Protein AF-A0AAU4SIQ7-F1 (afdb_monomer_lite)

Secondary structure (DSSP, 8-state):
--PPPPPHHHHHHHHHHHHHHHHHHHHHH-HHHHHHHHHHHHHTT-HHHHHHIIIIIIHHHHHHHHHHHHHHHHTTTSPPPPHHHHHHHHHHHHHHHHHIIIII-----HHHHHHHHHHHHTSTTSSSS------PPP-

Foldseek 3Di:
DDDDDPQLVVLLLVLLLVLLVVLLCLCPPNPNNVVLVVLVVVCVPDVVSVVCCVPPPVVVVLVVQLVSSQVSVVPGPFPRDDSVNSSVLCCQSCVVSVCCVVPPVDRSDSVVSVVSSVVSSPDVVPSPDPPDPPPDDDD

Radius of gyration: 17.95 Å; chains: 1; bounding box: 49×27×58 Å

Structure (mmCIF, N/CA/C/O backbone):
data_AF-A0AAU4SIQ7-F1
#
_entry.id   AF-A0AAU4SIQ7-F1
#
loop_
_atom_site.group_PDB
_atom_site.id
_atom_site.type_symbol
_atom_site.label_atom_id
_atom_site.label_alt_id
_atom_site.label_comp_id
_atom_site.label_asym_id
_atom_site.label_entity_id
_atom_site.label_seq_id
_atom_site.pdbx_PDB_ins_code
_atom_site.Cartn_x
_atom_site.Cartn_y
_atom_site.Cartn_z
_atom_site.occupancy
_atom_site.B_iso_or_equiv
_atom_site.auth_seq_id
_atom_site.auth_comp_id
_atom_site.auth_asym_id
_atom_site.auth_atom_id
_atom_site.pdbx_PDB_model_num
ATOM 1 N N . MET A 1 1 ? -32.582 8.425 24.328 1.00 42.00 1 MET A N 1
ATOM 2 C CA . MET A 1 1 ? -31.885 7.124 24.248 1.00 42.00 1 MET A CA 1
ATOM 3 C C . MET A 1 1 ? -30.765 7.272 23.221 1.00 42.00 1 MET A C 1
ATOM 5 O O . MET A 1 1 ? -31.053 7.409 22.042 1.00 42.00 1 MET A O 1
ATOM 9 N N . LYS A 1 2 ? -29.515 7.435 23.671 1.00 37.53 2 LYS A N 1
ATOM 10 C CA . LYS A 1 2 ? -28.355 7.703 22.804 1.00 37.53 2 LYS A CA 1
ATOM 11 C C . LYS A 1 2 ? -27.818 6.344 22.348 1.00 37.53 2 LYS A C 1
ATOM 13 O O . LYS A 1 2 ? -27.366 5.576 23.189 1.00 37.53 2 LYS A O 1
ATOM 18 N N . ILE A 1 3 ? -27.957 6.019 21.063 1.00 39.91 3 ILE A N 1
ATOM 19 C CA . ILE A 1 3 ? -27.372 4.800 20.489 1.00 39.91 3 ILE A CA 1
ATOM 20 C C . ILE A 1 3 ? -25.851 4.910 20.698 1.00 39.91 3 ILE A C 1
ATOM 22 O O . ILE A 1 3 ? -25.293 5.955 20.346 1.00 39.91 3 ILE A O 1
ATOM 26 N N . PRO A 1 4 ? -25.174 3.922 21.311 1.00 41.72 4 PRO A N 1
ATOM 27 C CA . PRO A 1 4 ? -23.722 3.946 21.394 1.00 41.72 4 PRO A CA 1
ATOM 28 C C . PRO A 1 4 ? -23.177 3.948 19.965 1.00 41.72 4 PRO A C 1
ATOM 30 O O . PRO A 1 4 ? -23.533 3.080 19.169 1.00 41.72 4 PRO A O 1
ATOM 33 N N . GLY A 1 5 ? -22.366 4.949 19.618 1.00 47.34 5 GLY A N 1
ATOM 34 C CA . GLY A 1 5 ? -21.609 4.918 18.367 1.00 47.34 5 GLY A CA 1
ATOM 35 C C . GLY A 1 5 ? -20.681 3.696 18.334 1.00 47.34 5 GLY A C 1
ATOM 36 O O . GLY A 1 5 ? -20.400 3.134 19.398 1.00 47.34 5 GLY A O 1
ATOM 37 N N . PRO A 1 6 ? -20.216 3.279 17.142 1.00 51.62 6 PRO A N 1
ATOM 38 C CA . PRO A 1 6 ? -19.319 2.134 17.003 1.00 51.62 6 PRO A CA 1
ATOM 39 C C . PRO A 1 6 ? -18.138 2.245 17.971 1.00 51.62 6 PRO A C 1
ATOM 41 O O . PRO A 1 6 ? -17.634 3.346 18.233 1.00 51.62 6 PRO A O 1
ATOM 44 N N . SER A 1 7 ? -17.713 1.111 18.537 1.00 54.34 7 SER A N 1
ATOM 45 C CA . SER A 1 7 ? -16.582 1.104 19.462 1.00 54.34 7 SER A CA 1
ATOM 46 C C . SER A 1 7 ? -15.363 1.669 18.737 1.00 54.34 7 SER A C 1
ATOM 48 O O . SER A 1 7 ? -15.139 1.425 17.562 1.00 54.34 7 SER A O 1
ATOM 50 N N . GLN A 1 8 ? -14.558 2.498 19.383 1.00 55.28 8 GLN A N 1
ATOM 51 C CA . GLN A 1 8 ? -13.618 3.338 18.633 1.00 55.28 8 GLN A CA 1
ATOM 52 C C . GLN A 1 8 ? -12.458 2.547 17.996 1.00 55.28 8 GLN A C 1
ATOM 54 O O . GLN A 1 8 ? -11.817 2.998 17.051 1.00 55.28 8 GLN A O 1
ATOM 59 N N . ALA A 1 9 ? -12.245 1.312 18.440 1.00 56.25 9 ALA A N 1
ATOM 60 C CA . ALA A 1 9 ? -11.349 0.384 17.783 1.00 56.25 9 ALA A CA 1
ATOM 61 C C . ALA A 1 9 ? -11.998 -0.261 16.521 1.00 56.25 9 ALA A C 1
ATOM 63 O O . ALA A 1 9 ? -11.290 -0.727 15.628 1.00 56.25 9 ALA A O 1
ATOM 64 N N . GLU A 1 10 ? -13.330 -0.234 16.377 1.00 61.88 10 GLU A N 1
ATOM 65 C CA . GLU A 1 10 ? -14.017 -0.411 15.083 1.00 61.88 10 GLU A CA 1
ATOM 66 C C . GLU A 1 10 ? -13.702 0.740 14.117 1.00 61.88 10 GLU A C 1
ATOM 68 O O . GLU A 1 10 ? -13.609 0.482 12.926 1.00 61.88 10 GLU A O 1
ATOM 73 N N . SER A 1 11 ? -13.441 1.968 14.591 1.00 68.25 11 SER A N 1
ATOM 74 C CA . SER A 1 11 ? -13.058 3.102 13.723 1.00 68.25 11 SER A CA 1
ATOM 75 C C . SER A 1 11 ? -11.676 2.907 13.081 1.00 68.25 11 SER A C 1
ATOM 77 O O . SER A 1 11 ? -11.518 3.045 11.870 1.00 68.25 11 SER A O 1
ATOM 79 N N . ALA A 1 12 ? -10.680 2.483 13.867 1.00 69.69 12 ALA A N 1
ATOM 80 C CA . ALA A 1 12 ? -9.344 2.154 13.357 1.00 69.69 12 ALA A CA 1
ATOM 81 C C . ALA A 1 12 ? -9.360 0.942 12.404 1.00 69.69 12 ALA A C 1
ATOM 83 O O . ALA A 1 12 ? -8.718 0.953 11.352 1.00 69.69 12 ALA A O 1
ATOM 84 N N . ALA A 1 13 ? -10.136 -0.094 12.744 1.00 75.19 13 ALA A N 1
ATOM 85 C CA . ALA A 1 13 ? -10.332 -1.248 11.870 1.00 75.19 13 ALA A CA 1
ATOM 86 C C . ALA A 1 13 ? -11.043 -0.859 10.563 1.00 75.19 13 ALA A C 1
ATOM 88 O O . ALA A 1 13 ? -10.636 -1.309 9.494 1.00 75.19 13 ALA A O 1
ATOM 89 N N . ALA A 1 14 ? -12.044 0.022 10.630 1.00 79.81 14 ALA A N 1
ATOM 90 C CA . ALA A 1 14 ? -12.754 0.532 9.464 1.00 79.81 14 ALA A CA 1
ATOM 91 C C . ALA A 1 14 ? -11.846 1.372 8.559 1.00 79.81 14 ALA A C 1
ATOM 93 O O . ALA A 1 14 ? -11.914 1.229 7.342 1.00 79.81 14 ALA A O 1
ATOM 94 N N . ALA A 1 15 ? -10.960 2.199 9.120 1.00 79.31 15 ALA A N 1
ATOM 95 C CA . ALA A 1 15 ? -9.987 2.955 8.334 1.00 79.31 15 ALA A CA 1
ATOM 96 C C . ALA A 1 15 ? -9.017 2.031 7.579 1.00 79.31 15 ALA A C 1
ATOM 98 O O . ALA A 1 15 ? -8.757 2.229 6.390 1.00 79.31 15 ALA A O 1
ATOM 99 N N . LEU A 1 16 ? -8.530 0.978 8.242 1.00 83.81 16 LEU A N 1
ATOM 100 C CA . LEU A 1 16 ? -7.684 -0.033 7.610 1.00 83.81 16 LEU A CA 1
ATOM 101 C C . LEU A 1 16 ? -8.445 -0.813 6.527 1.00 83.81 16 LEU A C 1
ATOM 103 O O . LEU A 1 16 ? -7.919 -1.043 5.439 1.00 83.81 16 LEU A O 1
ATOM 107 N N . GLU A 1 17 ? -9.698 -1.184 6.790 1.00 87.69 17 GLU A N 1
ATOM 108 C CA . GLU A 1 17 ? -10.561 -1.871 5.826 1.00 87.69 17 GLU A CA 1
ATOM 109 C C . GLU A 1 17 ? -10.847 -1.003 4.600 1.00 87.69 17 GLU A C 1
ATOM 111 O O . GLU A 1 17 ? -10.740 -1.483 3.470 1.00 87.69 17 GLU A O 1
ATOM 116 N N . GLN A 1 18 ? -11.120 0.287 4.795 1.00 86.88 18 GLN A N 1
ATOM 117 C CA . GLN A 1 18 ? -11.265 1.257 3.711 1.00 86.88 18 GLN A CA 1
ATOM 118 C C . GLN A 1 18 ? -9.978 1.380 2.893 1.00 86.88 18 GLN A C 1
ATOM 120 O O . GLN A 1 18 ? -10.035 1.386 1.662 1.00 86.88 18 GLN A O 1
ATOM 125 N N . HIS A 1 19 ? -8.819 1.428 3.553 1.00 86.88 19 HIS A N 1
ATOM 126 C CA . HIS A 1 19 ? -7.527 1.523 2.882 1.00 86.88 19 HIS A CA 1
ATOM 127 C C . HIS A 1 19 ? -7.231 0.291 2.008 1.00 86.88 19 HIS A C 1
ATOM 129 O O . HIS A 1 19 ? -6.924 0.422 0.821 1.00 86.88 19 HIS A O 1
ATOM 135 N N . VAL A 1 20 ? -7.402 -0.917 2.552 1.00 90.44 20 VAL A N 1
ATOM 136 C CA . VAL A 1 20 ? -7.203 -2.169 1.801 1.00 90.44 20 VAL A CA 1
ATOM 137 C C . VAL A 1 20 ? -8.249 -2.318 0.687 1.00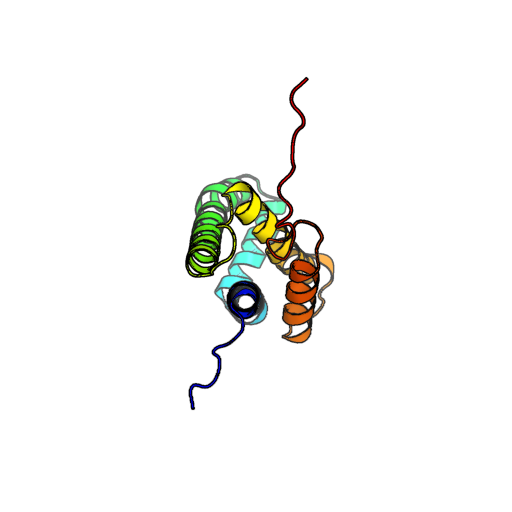 90.44 20 VAL A C 1
ATOM 139 O O . VAL A 1 20 ? -7.919 -2.759 -0.415 1.00 90.44 20 VAL A O 1
ATOM 142 N N . THR A 1 21 ? -9.497 -1.903 0.928 1.00 90.19 21 THR A N 1
ATOM 143 C CA . THR A 1 21 ? -10.554 -1.883 -0.099 1.00 90.19 21 THR A CA 1
ATOM 144 C C . THR A 1 21 ? -10.187 -0.966 -1.258 1.00 90.19 21 THR A C 1
ATOM 146 O O . THR A 1 21 ? -10.360 -1.345 -2.416 1.00 90.19 21 THR A O 1
ATOM 149 N N . HIS A 1 22 ? -9.656 0.224 -0.965 1.00 88.56 22 HIS A N 1
ATOM 150 C CA . HIS A 1 22 ? -9.209 1.158 -1.991 1.00 88.56 22 HIS A CA 1
ATOM 151 C C . HIS A 1 22 ? -8.146 0.520 -2.890 1.00 88.56 22 HIS A C 1
ATOM 153 O O . HIS A 1 22 ? -8.299 0.526 -4.111 1.00 88.56 22 HIS A O 1
ATOM 159 N N . TRP A 1 23 ? -7.125 -0.108 -2.306 1.00 88.62 23 TRP A N 1
ATOM 160 C CA . TRP A 1 23 ? -6.084 -0.786 -3.075 1.00 88.62 23 TRP A CA 1
ATOM 161 C C . TRP A 1 23 ? -6.605 -1.983 -3.877 1.00 88.62 23 TRP A C 1
ATOM 163 O O . TRP A 1 23 ? -6.266 -2.123 -5.053 1.00 88.62 23 TRP A O 1
ATOM 173 N N . SER A 1 24 ? -7.483 -2.805 -3.293 1.00 88.56 24 SER A N 1
ATOM 174 C CA . SER A 1 24 ? -8.176 -3.871 -4.028 1.00 88.56 24 SER A CA 1
ATOM 175 C C . SER A 1 24 ? -8.909 -3.307 -5.252 1.00 88.56 24 SER A C 1
ATOM 177 O O . SER A 1 24 ? -8.765 -3.835 -6.356 1.00 88.56 24 SER A O 1
ATOM 179 N N . HIS A 1 25 ? -9.641 -2.202 -5.093 1.00 87.44 25 HIS A N 1
ATOM 180 C CA . HIS A 1 25 ? -10.365 -1.565 -6.189 1.00 87.44 25 HIS A CA 1
ATOM 181 C C . HIS A 1 25 ? -9.422 -1.016 -7.262 1.00 87.44 25 HIS A C 1
ATOM 183 O O . HIS A 1 25 ? -9.643 -1.264 -8.448 1.00 87.44 25 HIS A O 1
ATOM 189 N N . VAL A 1 26 ? -8.358 -0.312 -6.861 1.00 85.62 26 VAL A N 1
ATOM 190 C CA . VAL A 1 26 ? -7.343 0.209 -7.785 1.00 85.62 26 VAL A CA 1
ATOM 191 C C . VAL A 1 26 ? -6.818 -0.924 -8.657 1.00 85.62 26 VAL A C 1
ATOM 193 O O . VAL A 1 26 ? -6.881 -0.824 -9.880 1.00 85.62 26 VAL A O 1
ATOM 196 N N . PHE A 1 27 ? -6.392 -2.030 -8.056 1.00 82.38 27 PHE A N 1
ATOM 197 C CA . PHE A 1 27 ? -5.771 -3.123 -8.792 1.00 82.38 27 PHE A CA 1
ATOM 198 C C . PHE A 1 27 ? -6.736 -4.015 -9.575 1.00 82.38 27 PHE A C 1
ATOM 200 O O . PHE A 1 27 ? -6.309 -4.632 -10.545 1.00 82.38 27 PHE A O 1
ATOM 207 N N . THR A 1 28 ? -8.008 -4.109 -9.181 1.00 82.19 28 THR A N 1
ATOM 208 C CA . THR A 1 28 ? -8.976 -4.996 -9.858 1.00 82.19 28 THR A CA 1
ATOM 209 C C . THR A 1 28 ? -9.902 -4.283 -10.834 1.00 82.19 28 THR A C 1
ATOM 211 O O . THR A 1 28 ? -10.497 -4.946 -11.681 1.00 82.19 28 THR A O 1
ATOM 214 N N . ARG A 1 29 ? -10.092 -2.964 -10.702 1.00 82.75 29 ARG A N 1
ATOM 215 C CA . ARG A 1 29 ? -11.144 -2.236 -11.434 1.00 82.75 29 ARG A CA 1
ATOM 216 C C . ARG A 1 29 ? -10.721 -0.909 -12.044 1.00 82.75 29 ARG A C 1
ATOM 218 O O . ARG A 1 29 ? -11.513 -0.336 -12.788 1.00 82.75 29 ARG A O 1
ATOM 225 N N . SER A 1 30 ? -9.519 -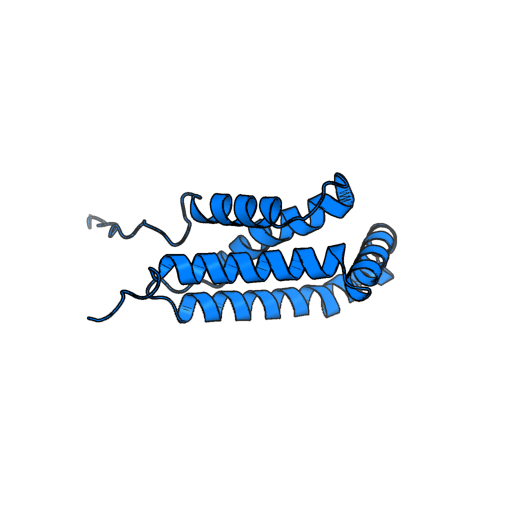0.406 -11.764 1.00 88.56 30 SER A N 1
ATOM 226 C CA . SER A 1 30 ? -9.078 0.880 -12.311 1.00 88.56 30 SER A CA 1
ATOM 227 C C . SER A 1 30 ? -8.078 0.708 -13.454 1.00 88.56 30 SER A C 1
ATOM 229 O O . SER A 1 30 ? -7.159 -0.110 -13.388 1.00 88.56 30 SER A O 1
ATOM 231 N N . SER A 1 31 ? -8.215 1.540 -14.489 1.00 88.69 31 SER A N 1
ATOM 232 C CA . SER A 1 31 ? -7.219 1.663 -15.560 1.00 88.69 31 SER A CA 1
ATOM 233 C C . SER A 1 31 ? -5.847 2.059 -15.007 1.00 88.69 31 SER A C 1
ATOM 235 O O . SER A 1 31 ? -4.827 1.530 -15.443 1.00 88.69 31 SER A O 1
ATOM 237 N N . THR A 1 32 ? -5.821 2.917 -13.985 1.00 87.19 32 THR A N 1
ATOM 238 C CA . THR A 1 32 ? -4.608 3.304 -13.253 1.00 87.19 32 THR A CA 1
ATOM 239 C C . THR A 1 32 ? -3.895 2.103 -12.634 1.00 87.19 32 THR A C 1
ATOM 241 O O . THR A 1 32 ? -2.672 2.021 -12.700 1.00 87.19 32 THR A O 1
ATOM 244 N N . GLY A 1 33 ? -4.637 1.149 -12.070 1.00 85.31 33 GLY A N 1
ATOM 245 C CA . GLY A 1 33 ? -4.081 -0.080 -11.508 1.00 85.31 33 GLY A CA 1
ATOM 246 C C . GLY A 1 33 ? -3.407 -0.940 -12.567 1.00 85.31 33 GLY A C 1
ATOM 247 O O . GLY A 1 33 ? -2.281 -1.376 -12.355 1.00 85.31 33 GLY A O 1
ATOM 248 N N . HIS A 1 34 ? -4.035 -1.119 -13.732 1.00 87.25 34 HIS A N 1
ATOM 249 C CA . HIS A 1 34 ? -3.418 -1.839 -14.853 1.00 87.25 34 HIS A CA 1
ATOM 250 C C . HIS A 1 34 ? -2.131 -1.164 -15.347 1.00 87.25 34 HIS A C 1
ATOM 252 O O . HIS A 1 34 ? -1.140 -1.844 -15.608 1.00 87.25 34 HIS A O 1
ATOM 258 N N . VAL A 1 35 ? -2.114 0.171 -15.428 1.00 91.56 35 VAL A N 1
ATOM 259 C CA . VAL A 1 35 ? -0.896 0.924 -15.769 1.00 91.56 35 VAL A CA 1
ATOM 260 C C . VAL A 1 35 ? 0.183 0.712 -14.708 1.00 91.56 35 VAL A C 1
ATOM 262 O O . VAL A 1 35 ? 1.329 0.429 -15.048 1.00 91.56 35 VAL A O 1
ATOM 265 N N . LEU A 1 36 ? -0.174 0.784 -13.423 1.00 89.44 36 LEU A N 1
ATOM 266 C CA . LEU A 1 36 ? 0.756 0.528 -12.327 1.00 89.44 36 LEU A CA 1
ATOM 267 C C . LEU A 1 36 ? 1.324 -0.901 -12.387 1.00 89.44 36 LEU A C 1
ATOM 269 O O . LEU A 1 36 ? 2.527 -1.069 -12.206 1.00 89.44 36 LEU A O 1
ATOM 273 N N . PHE A 1 37 ? 0.510 -1.911 -12.715 1.00 88.75 37 PHE A N 1
ATOM 274 C CA . PHE A 1 37 ? 0.975 -3.285 -12.947 1.00 88.75 37 PHE A CA 1
ATOM 275 C C . PHE A 1 37 ? 2.024 -3.372 -14.043 1.00 88.75 37 PHE A C 1
ATOM 277 O O . PHE A 1 37 ? 3.087 -3.955 -13.828 1.00 88.75 37 PHE A O 1
ATOM 284 N N . ALA A 1 38 ? 1.729 -2.789 -15.204 1.00 91.25 38 ALA A N 1
ATOM 285 C CA . ALA A 1 38 ? 2.641 -2.801 -16.338 1.00 91.25 38 ALA A CA 1
ATOM 286 C C . ALA A 1 38 ? 3.968 -2.110 -15.986 1.00 91.25 38 ALA A C 1
ATOM 288 O O . ALA A 1 38 ? 5.040 -2.642 -16.273 1.00 91.25 38 ALA A O 1
ATOM 289 N N . LEU A 1 39 ? 3.901 -0.969 -15.293 1.00 93.31 39 LEU A N 1
ATOM 290 C CA . LEU A 1 39 ? 5.082 -0.234 -14.838 1.00 93.31 39 LEU A CA 1
ATOM 291 C C . LEU A 1 39 ? 5.911 -1.028 -13.828 1.00 93.31 39 LEU A C 1
ATOM 293 O O . LEU A 1 39 ? 7.134 -1.027 -13.920 1.00 93.31 39 LEU A O 1
ATOM 297 N N . ILE A 1 40 ? 5.270 -1.718 -12.882 1.00 91.81 40 ILE A N 1
ATOM 298 C CA . ILE A 1 40 ? 5.974 -2.575 -11.922 1.00 91.81 40 ILE A CA 1
ATOM 299 C C . ILE A 1 40 ? 6.634 -3.744 -12.647 1.00 91.81 40 ILE A C 1
ATOM 301 O O . ILE A 1 40 ? 7.811 -3.993 -12.414 1.00 91.81 40 ILE A O 1
ATOM 305 N N . GLY A 1 41 ? 5.918 -4.416 -13.554 1.00 91.62 41 GLY A N 1
ATOM 306 C CA . GLY A 1 41 ? 6.474 -5.503 -14.361 1.00 91.62 41 GLY A CA 1
ATOM 307 C C . GLY A 1 41 ? 7.706 -5.060 -15.151 1.00 91.62 41 GLY A C 1
ATOM 308 O O . GLY A 1 41 ? 8.730 -5.736 -15.122 1.00 91.62 41 GLY A O 1
ATOM 309 N N . HIS A 1 42 ? 7.651 -3.882 -15.776 1.00 94.88 42 HIS A N 1
ATOM 310 C CA . HIS A 1 42 ? 8.793 -3.319 -16.494 1.00 94.88 42 HIS A CA 1
ATOM 311 C C . HIS A 1 42 ? 9.950 -2.933 -15.555 1.00 94.88 42 HIS A C 1
ATOM 313 O O . HIS A 1 42 ? 11.108 -3.246 -15.826 1.00 94.88 42 HIS A O 1
ATOM 319 N N . ALA A 1 43 ? 9.644 -2.344 -14.397 1.00 96.00 43 ALA A N 1
ATOM 320 C CA . ALA A 1 43 ? 10.627 -1.986 -13.374 1.00 96.00 43 ALA A CA 1
ATOM 321 C C . ALA A 1 43 ? 11.376 -3.188 -12.767 1.00 96.00 43 ALA A C 1
ATOM 323 O O . ALA A 1 43 ? 12.426 -2.993 -12.154 1.00 96.00 43 ALA A O 1
ATOM 324 N N . LEU A 1 44 ? 10.869 -4.420 -12.908 1.00 92.25 44 LEU A N 1
ATOM 325 C CA . LEU A 1 44 ? 11.607 -5.624 -12.502 1.00 92.25 44 LEU A CA 1
ATOM 326 C C . LEU A 1 44 ? 12.805 -5.915 -13.415 1.00 92.25 44 LEU A C 1
ATOM 328 O O . LEU A 1 44 ? 13.747 -6.572 -12.981 1.00 92.25 44 LEU A O 1
ATOM 332 N N . GLN A 1 45 ? 12.767 -5.440 -14.661 1.00 96.44 45 GLN A N 1
ATOM 333 C CA . GLN A 1 45 ? 13.787 -5.700 -15.679 1.00 96.44 45 GLN A CA 1
ATOM 334 C C . GLN A 1 45 ? 14.628 -4.459 -15.997 1.00 96.44 45 GLN A C 1
ATOM 336 O O . GLN A 1 45 ? 15.786 -4.596 -16.383 1.00 96.44 45 GLN A O 1
ATOM 341 N N . ASP A 1 46 ? 14.065 -3.262 -15.817 1.00 96.69 46 ASP A N 1
ATOM 342 C CA . ASP A 1 46 ? 14.710 -1.997 -16.158 1.00 96.69 46 ASP A CA 1
ATOM 343 C C . ASP A 1 46 ? 14.879 -1.063 -14.935 1.00 96.69 46 ASP A C 1
ATOM 345 O O . ASP A 1 46 ? 13.908 -0.460 -14.452 1.00 96.69 46 ASP A O 1
ATOM 349 N N . PRO A 1 47 ? 16.121 -0.868 -14.447 1.00 94.38 47 PRO A N 1
ATOM 350 C CA . PRO A 1 47 ? 16.430 0.090 -13.387 1.00 94.38 47 PRO A CA 1
ATOM 351 C C . PRO A 1 47 ? 16.079 1.547 -13.721 1.00 94.38 47 PRO A C 1
ATOM 353 O O . PRO A 1 47 ? 15.795 2.327 -12.799 1.00 94.38 47 PRO A O 1
ATOM 356 N N . ALA A 1 48 ? 16.083 1.927 -15.006 1.00 96.19 48 ALA A N 1
ATOM 357 C CA . ALA A 1 48 ? 15.737 3.279 -15.441 1.00 96.19 48 ALA A CA 1
ATOM 358 C C . ALA A 1 48 ? 14.246 3.574 -15.228 1.00 96.19 48 ALA A C 1
ATOM 360 O O . ALA A 1 48 ? 13.890 4.702 -14.892 1.00 96.19 48 ALA A O 1
ATOM 361 N N . THR A 1 49 ? 13.394 2.550 -15.309 1.00 96.12 49 THR A N 1
ATOM 362 C CA . THR A 1 49 ? 11.983 2.610 -14.907 1.00 96.12 49 THR A CA 1
ATOM 363 C C . THR A 1 49 ? 11.814 2.471 -13.392 1.00 96.12 49 THR A C 1
ATOM 365 O O . THR A 1 49 ? 11.031 3.199 -12.774 1.00 96.12 49 THR A O 1
ATOM 368 N N . ALA A 1 50 ? 12.571 1.576 -12.752 1.00 96.25 50 ALA A N 1
ATOM 369 C CA . ALA A 1 50 ? 12.422 1.293 -11.324 1.00 96.25 50 ALA A CA 1
ATOM 370 C C . ALA A 1 50 ? 12.724 2.503 -10.427 1.00 96.25 50 ALA A C 1
ATOM 372 O O . ALA A 1 50 ? 12.025 2.743 -9.439 1.00 96.25 50 ALA A O 1
ATOM 373 N N . THR A 1 51 ? 13.754 3.277 -10.772 1.00 96.38 51 THR A N 1
ATOM 374 C CA . THR A 1 51 ? 14.202 4.442 -9.996 1.00 96.38 51 THR A CA 1
ATOM 375 C C . THR A 1 51 ? 13.126 5.533 -9.882 1.00 96.38 51 THR A C 1
ATOM 377 O O . THR A 1 51 ? 12.746 5.871 -8.756 1.00 96.38 51 THR A O 1
ATOM 380 N N . PRO A 1 52 ? 12.572 6.081 -10.982 1.00 95.56 52 PRO A N 1
ATOM 381 C CA . PRO A 1 52 ? 11.506 7.077 -10.907 1.00 95.56 52 PRO A CA 1
ATOM 382 C C . PRO A 1 52 ? 10.198 6.499 -10.356 1.00 95.56 52 PRO A C 1
ATOM 384 O O . PRO A 1 52 ? 9.510 7.204 -9.614 1.00 95.56 52 PRO A O 1
ATOM 387 N N . LEU A 1 53 ? 9.868 5.231 -10.643 1.00 94.75 53 LEU A N 1
ATOM 388 C CA . LEU A 1 53 ? 8.676 4.585 -10.088 1.00 94.75 53 LEU A CA 1
ATOM 389 C C . LEU A 1 53 ? 8.728 4.554 -8.553 1.00 94.75 53 LEU A C 1
ATOM 391 O O . LEU A 1 53 ? 7.788 5.006 -7.898 1.00 94.75 53 LEU A O 1
ATOM 395 N N . ARG A 1 54 ? 9.847 4.104 -7.967 1.00 94.12 54 ARG A N 1
ATOM 396 C CA . ARG A 1 54 ? 10.040 4.110 -6.507 1.00 94.12 54 ARG A CA 1
ATOM 397 C C . ARG A 1 54 ? 10.127 5.529 -5.953 1.00 94.12 54 ARG A C 1
ATOM 399 O O . ARG A 1 54 ? 9.406 5.859 -5.017 1.00 94.12 54 ARG A O 1
ATOM 406 N N . GLY A 1 55 ? 10.976 6.371 -6.541 1.00 93.38 55 GLY A N 1
ATOM 407 C CA . GLY A 1 55 ? 11.322 7.680 -5.986 1.00 93.38 55 GLY A CA 1
ATOM 408 C C . GLY A 1 55 ? 10.229 8.744 -6.099 1.00 93.38 55 GLY A C 1
ATOM 409 O O . GLY A 1 55 ? 10.174 9.639 -5.262 1.00 93.38 55 GLY A O 1
ATOM 410 N N . ARG A 1 56 ? 9.356 8.675 -7.113 1.00 91.94 56 ARG A N 1
ATOM 411 C CA . ARG A 1 56 ? 8.354 9.726 -7.374 1.00 91.94 56 ARG A CA 1
ATOM 412 C C . ARG A 1 56 ? 6.922 9.264 -7.164 1.00 91.94 56 ARG A C 1
ATOM 414 O O . ARG A 1 56 ? 6.109 10.036 -6.663 1.00 91.94 56 ARG A O 1
ATOM 421 N N . VAL A 1 57 ? 6.609 8.031 -7.558 1.00 90.56 57 VAL A N 1
ATOM 422 C CA . VAL A 1 57 ? 5.234 7.517 -7.520 1.00 90.56 57 VAL A CA 1
ATOM 423 C C . VAL A 1 57 ? 4.987 6.784 -6.208 1.00 90.56 57 VAL A C 1
ATOM 425 O O . VAL A 1 57 ? 4.191 7.244 -5.392 1.00 90.56 57 VAL A O 1
ATOM 428 N N . LEU A 1 58 ? 5.711 5.689 -5.962 1.00 90.94 58 LEU A N 1
ATOM 429 C CA . LEU A 1 58 ? 5.466 4.830 -4.802 1.00 90.94 58 LEU A CA 1
ATOM 430 C C . LEU A 1 58 ? 5.851 5.510 -3.485 1.00 90.94 58 LEU A C 1
ATOM 432 O O . LEU A 1 58 ? 5.096 5.415 -2.524 1.00 90.94 58 LEU A O 1
ATOM 436 N N . ALA A 1 59 ? 6.955 6.264 -3.441 1.00 91.44 59 ALA A N 1
ATOM 437 C CA . ALA A 1 59 ? 7.331 7.021 -2.245 1.00 91.44 59 ALA A CA 1
ATOM 438 C C . ALA A 1 59 ? 6.269 8.063 -1.859 1.00 91.44 59 ALA A C 1
ATOM 440 O O . ALA A 1 59 ? 5.923 8.193 -0.686 1.00 91.44 59 ALA A O 1
ATOM 441 N N . ARG A 1 60 ? 5.710 8.783 -2.842 1.00 91.81 60 ARG A N 1
ATOM 442 C CA . ARG A 1 60 ? 4.634 9.752 -2.598 1.00 91.81 60 ARG A CA 1
ATOM 443 C C . ARG A 1 60 ? 3.349 9.055 -2.157 1.00 91.81 60 ARG A C 1
ATOM 445 O O . ARG A 1 60 ? 2.687 9.533 -1.241 1.00 91.81 60 ARG A O 1
ATOM 452 N N . GLN A 1 61 ? 3.010 7.929 -2.782 1.00 89.44 61 GLN A N 1
ATOM 453 C CA . GLN A 1 61 ? 1.838 7.149 -2.399 1.00 89.44 61 GLN A CA 1
ATOM 454 C C . GLN A 1 61 ? 1.964 6.628 -0.961 1.00 89.44 61 GLN A C 1
ATOM 456 O O . GLN A 1 61 ? 1.067 6.869 -0.162 1.00 89.44 61 GLN A O 1
ATOM 461 N N . ALA A 1 62 ? 3.110 6.053 -0.590 1.00 89.06 62 ALA A N 1
ATOM 462 C CA . ALA A 1 62 ? 3.379 5.598 0.774 1.00 89.06 62 ALA A CA 1
ATOM 463 C C . ALA A 1 62 ? 3.298 6.742 1.803 1.00 89.06 62 ALA A C 1
ATOM 465 O O . ALA A 1 62 ? 2.760 6.568 2.894 1.00 89.06 62 ALA A O 1
ATOM 466 N N . GLN A 1 63 ? 3.779 7.945 1.458 1.00 91.62 63 GLN A N 1
ATOM 467 C CA . GLN A 1 63 ? 3.624 9.125 2.317 1.00 91.62 63 GLN A CA 1
ATOM 468 C C . GLN A 1 63 ? 2.154 9.509 2.522 1.00 91.62 63 GLN A C 1
ATOM 470 O O . GLN A 1 63 ? 1.754 9.778 3.655 1.00 91.62 63 GLN A O 1
ATOM 475 N N . ASN A 1 64 ? 1.360 9.517 1.449 1.00 89.94 64 ASN A N 1
ATOM 476 C CA . ASN A 1 64 ? -0.069 9.825 1.513 1.00 89.94 64 ASN A CA 1
ATOM 477 C C . ASN A 1 64 ? -0.840 8.772 2.318 1.00 89.94 64 ASN A C 1
ATOM 479 O O . ASN A 1 64 ? -1.710 9.121 3.114 1.00 89.94 64 ASN A O 1
ATOM 483 N N . ASP A 1 65 ? -0.520 7.496 2.117 1.00 88.81 65 ASP A N 1
ATOM 484 C CA . ASP A 1 65 ? -1.161 6.375 2.800 1.00 88.81 65 ASP A CA 1
ATOM 485 C C . ASP A 1 65 ? -0.866 6.408 4.298 1.00 88.81 65 ASP A C 1
ATOM 487 O O . ASP A 1 65 ? -1.784 6.277 5.110 1.00 88.81 65 ASP A O 1
ATOM 491 N N . ARG A 1 66 ? 0.385 6.701 4.675 1.00 90.25 66 ARG A N 1
ATOM 492 C CA . ARG A 1 66 ? 0.758 6.881 6.080 1.00 90.25 66 ARG A CA 1
ATOM 493 C C . ARG A 1 66 ? 0.022 8.047 6.707 1.00 90.25 66 ARG A C 1
ATOM 495 O O . ARG A 1 66 ? -0.508 7.876 7.794 1.00 90.25 66 ARG A O 1
ATOM 502 N N . ALA A 1 67 ? -0.026 9.204 6.047 1.00 88.38 67 ALA A N 1
ATOM 503 C CA . ALA A 1 67 ? -0.738 10.363 6.582 1.00 88.38 67 ALA A CA 1
ATOM 504 C C . ALA A 1 67 ? -2.211 10.025 6.863 1.00 88.38 67 ALA A C 1
ATOM 506 O O . ALA A 1 67 ? -2.680 10.214 7.979 1.00 88.38 67 ALA A O 1
ATOM 507 N N . ARG A 1 68 ? -2.900 9.400 5.897 1.00 83.88 68 ARG A N 1
ATOM 508 C CA . ARG A 1 68 ? -4.298 8.964 6.056 1.00 83.88 68 ARG A CA 1
ATOM 509 C C . ARG A 1 68 ? -4.481 7.991 7.220 1.00 83.88 68 ARG A C 1
ATOM 511 O O . ARG A 1 68 ? -5.449 8.111 7.965 1.00 83.88 68 ARG A O 1
ATOM 518 N N . LEU A 1 69 ? -3.572 7.028 7.368 1.00 82.50 69 LEU A N 1
ATOM 519 C CA . LEU A 1 69 ? -3.631 6.048 8.449 1.00 82.50 69 LEU A CA 1
ATOM 520 C C . LEU A 1 69 ? -3.360 6.705 9.809 1.00 82.50 69 LEU A C 1
ATOM 522 O O . LEU A 1 69 ? -4.100 6.472 10.759 1.00 82.50 69 LEU A O 1
ATOM 526 N N . THR A 1 70 ? -2.350 7.570 9.902 1.00 84.38 70 THR A N 1
ATOM 527 C CA . THR A 1 70 ? -2.049 8.331 11.118 1.00 84.38 70 THR A CA 1
ATOM 528 C C . THR A 1 70 ? -3.228 9.214 11.527 1.00 84.38 70 THR A C 1
ATOM 530 O O . THR A 1 70 ? -3.625 9.162 12.687 1.00 84.38 70 THR A O 1
ATOM 533 N N . ASP A 1 71 ? -3.839 9.950 10.597 1.00 81.88 71 ASP A N 1
ATOM 534 C CA . ASP A 1 71 ? -4.989 10.824 10.874 1.00 81.88 71 ASP A CA 1
ATOM 535 C C . ASP A 1 71 ? -6.210 10.032 11.371 1.00 81.88 71 ASP A C 1
ATOM 537 O O . ASP A 1 71 ? -6.899 10.439 12.314 1.00 81.88 71 ASP A O 1
ATOM 541 N N . ALA A 1 72 ? -6.454 8.861 10.775 1.00 77.25 72 ALA A N 1
ATOM 542 C CA . ALA A 1 72 ? -7.533 7.971 11.189 1.00 77.25 72 ALA A CA 1
ATOM 543 C C . ALA A 1 72 ? -7.335 7.430 12.615 1.00 77.25 72 ALA A C 1
ATOM 545 O O . ALA A 1 72 ? -8.301 7.317 13.369 1.00 77.25 72 ALA A O 1
ATOM 546 N N . PHE A 1 73 ? -6.092 7.131 13.005 1.00 77.06 73 PHE A N 1
ATOM 547 C CA . PHE A 1 73 ? -5.764 6.681 14.360 1.00 77.06 73 PHE A CA 1
ATOM 548 C C . PHE A 1 73 ? -5.681 7.833 15.370 1.00 77.06 73 PHE A C 1
ATOM 550 O O . PHE A 1 73 ? -6.036 7.635 16.525 1.00 77.06 73 PHE A O 1
ATOM 557 N N . ALA A 1 74 ? -5.277 9.037 14.956 1.00 77.38 74 ALA A N 1
ATOM 558 C CA . ALA A 1 74 ? -5.269 10.229 15.809 1.00 77.38 74 ALA A CA 1
ATOM 559 C C . ALA A 1 74 ? -6.685 10.663 16.218 1.00 77.38 74 ALA A C 1
ATOM 561 O O . ALA A 1 74 ? -6.890 11.205 17.301 1.00 77.38 74 ALA A O 1
ATOM 562 N N . SER A 1 75 ? -7.671 10.388 15.363 1.00 70.62 75 SER A N 1
ATOM 563 C CA . SER A 1 75 ? -9.092 10.628 15.641 1.00 70.62 75 SER A CA 1
ATOM 564 C C . SER A 1 75 ? -9.734 9.528 16.503 1.00 70.62 75 SER A C 1
ATOM 566 O O . SER A 1 75 ? -10.928 9.596 16.799 1.00 70.62 75 SER A O 1
ATOM 568 N N . ALA A 1 76 ? -8.968 8.505 16.895 1.00 65.50 76 ALA A N 1
ATOM 569 C CA . ALA A 1 76 ? -9.401 7.402 17.742 1.00 65.50 76 ALA A CA 1
ATOM 570 C C . ALA A 1 76 ? -8.776 7.529 19.152 1.00 65.50 76 ALA A C 1
ATOM 572 O O . ALA A 1 76 ? -7.692 8.077 19.310 1.00 65.50 76 ALA A O 1
ATOM 573 N N . PRO A 1 77 ? -9.407 6.997 20.212 1.00 63.12 77 PRO A N 1
ATOM 574 C CA . PRO A 1 77 ? -8.947 7.066 21.600 1.00 63.12 77 PRO A CA 1
ATOM 575 C C . PRO A 1 77 ? -7.948 5.929 21.885 1.00 63.12 77 PRO A C 1
ATOM 577 O O . PRO A 1 77 ? -7.949 5.329 22.959 1.00 63.12 77 PRO A O 1
ATOM 580 N N . VAL A 1 78 ? -7.205 5.526 20.862 1.00 66.00 78 VAL A N 1
ATOM 581 C CA . VAL A 1 78 ? -6.116 4.560 20.958 1.00 66.00 78 VAL A CA 1
ATOM 582 C C . VAL A 1 78 ? -4.819 5.359 20.979 1.00 66.00 78 VAL A C 1
ATOM 584 O O . VAL A 1 78 ? -4.813 6.512 20.538 1.00 66.00 78 VAL A O 1
ATOM 587 N N . PRO A 1 79 ? -3.713 4.797 21.487 1.00 69.69 79 PRO A N 1
ATOM 588 C CA . PRO A 1 79 ? -2.422 5.447 21.346 1.00 69.69 79 PRO A CA 1
ATOM 589 C C . PRO A 1 79 ? -2.199 5.821 19.880 1.00 69.69 79 PRO A C 1
ATOM 591 O O . PRO A 1 79 ? -2.394 4.988 18.989 1.00 69.69 79 PRO A O 1
ATOM 594 N N . ALA A 1 80 ? -1.833 7.080 19.638 1.00 74.00 80 ALA A N 1
ATOM 595 C CA . ALA A 1 80 ? -1.478 7.522 18.302 1.00 74.00 80 ALA A CA 1
ATOM 596 C C . ALA A 1 80 ? -0.393 6.591 17.746 1.00 74.00 80 ALA A C 1
ATOM 598 O O . ALA A 1 80 ? 0.559 6.248 18.452 1.00 74.00 80 ALA A O 1
ATOM 599 N N . LEU A 1 81 ? -0.543 6.175 16.489 1.00 77.94 81 LEU A N 1
ATOM 600 C CA . LEU A 1 81 ? 0.470 5.355 15.838 1.00 77.94 81 LEU A CA 1
ATOM 601 C C . LEU A 1 81 ? 1.769 6.151 15.747 1.00 77.94 81 LEU A C 1
ATOM 603 O O . LEU A 1 81 ? 1.788 7.261 15.202 1.00 77.94 81 LEU A O 1
ATOM 607 N N . SER A 1 82 ? 2.866 5.566 16.228 1.00 84.25 82 SER A N 1
ATOM 608 C CA . SER A 1 82 ? 4.177 6.093 15.879 1.00 84.25 82 SER A CA 1
ATOM 609 C C . SER A 1 82 ? 4.365 5.987 14.363 1.00 84.25 82 SER A C 1
ATOM 611 O O . SER A 1 82 ? 3.743 5.163 13.686 1.00 84.25 82 SER A O 1
ATOM 613 N N . ARG A 1 83 ? 5.252 6.813 13.804 1.00 84.50 83 ARG A N 1
ATOM 614 C CA . ARG A 1 83 ? 5.570 6.741 12.373 1.00 84.50 83 ARG A CA 1
ATOM 615 C C . ARG A 1 83 ? 6.011 5.332 11.958 1.00 84.50 83 ARG A C 1
ATOM 617 O O . ARG A 1 83 ? 5.590 4.857 10.911 1.00 84.50 83 ARG A O 1
ATOM 624 N N . HIS A 1 84 ? 6.847 4.698 12.777 1.00 86.56 84 HIS A N 1
ATOM 625 C CA . HIS A 1 84 ? 7.357 3.355 12.528 1.00 86.56 84 HIS A CA 1
ATOM 626 C C . HIS A 1 84 ? 6.226 2.319 12.513 1.00 86.56 84 HIS A C 1
ATOM 628 O O . HIS A 1 84 ? 6.156 1.513 11.591 1.00 86.56 84 HIS A O 1
ATOM 634 N N . ASP A 1 85 ? 5.302 2.390 13.473 1.00 84.81 85 ASP A N 1
ATOM 635 C CA . ASP A 1 85 ? 4.182 1.445 13.549 1.00 84.81 85 ASP A CA 1
ATOM 636 C C . ASP A 1 85 ? 3.203 1.640 12.386 1.00 84.81 85 ASP A C 1
ATOM 638 O O . ASP A 1 85 ? 2.667 0.670 11.855 1.00 84.81 85 ASP A O 1
ATOM 642 N N . ALA A 1 86 ? 3.002 2.886 11.944 1.00 85.81 86 ALA A N 1
ATOM 643 C CA . ALA A 1 86 ? 2.204 3.183 10.759 1.00 85.81 86 ALA A CA 1
ATOM 644 C C . ALA A 1 86 ? 2.852 2.633 9.477 1.00 85.81 86 ALA A C 1
ATOM 646 O O . ALA A 1 86 ? 2.162 2.004 8.678 1.00 85.81 86 ALA A O 1
ATOM 647 N N . ASP A 1 87 ? 4.164 2.831 9.294 1.00 88.25 87 ASP A N 1
ATOM 648 C CA . ASP A 1 87 ? 4.903 2.287 8.147 1.00 88.25 87 ASP A CA 1
ATOM 649 C C . ASP A 1 87 ? 4.853 0.735 8.160 1.00 88.25 87 ASP A C 1
ATOM 651 O O . ASP A 1 87 ? 4.532 0.121 7.143 1.00 88.25 87 ASP A O 1
ATOM 655 N N . GLN A 1 88 ? 5.028 0.084 9.320 1.00 89.69 88 GLN A N 1
ATOM 656 C CA . GLN A 1 88 ? 4.899 -1.378 9.446 1.00 89.69 88 GLN A CA 1
ATOM 657 C C . GLN A 1 88 ? 3.481 -1.891 9.163 1.00 89.69 88 GLN A C 1
ATOM 659 O O . GLN A 1 88 ? 3.305 -2.919 8.504 1.00 89.69 88 GLN A O 1
ATOM 664 N N . LEU A 1 89 ? 2.454 -1.203 9.668 1.00 88.31 89 LEU A N 1
ATOM 665 C CA . LEU A 1 89 ? 1.063 -1.578 9.425 1.00 88.31 89 LEU A CA 1
ATOM 666 C C . LEU A 1 89 ? 0.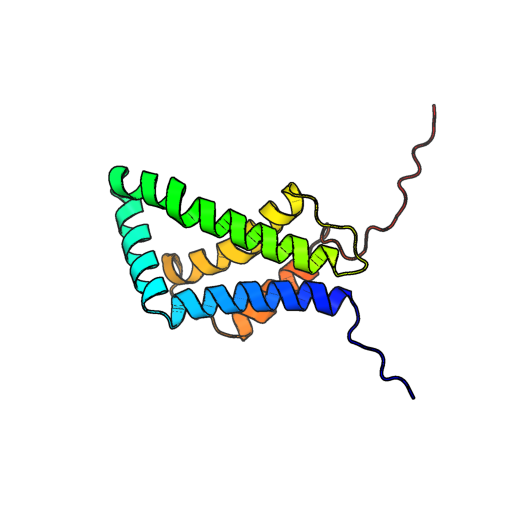714 -1.463 7.936 1.00 88.31 89 LEU A C 1
ATOM 668 O O . LEU A 1 89 ? 0.011 -2.328 7.409 1.00 88.31 89 LEU A O 1
ATOM 672 N N . LEU A 1 90 ? 1.243 -0.449 7.244 1.00 89.00 90 LEU A N 1
ATOM 673 C CA . LEU A 1 90 ? 1.110 -0.323 5.794 1.00 89.00 90 LEU A CA 1
ATOM 674 C C . LEU A 1 90 ? 1.797 -1.464 5.053 1.00 8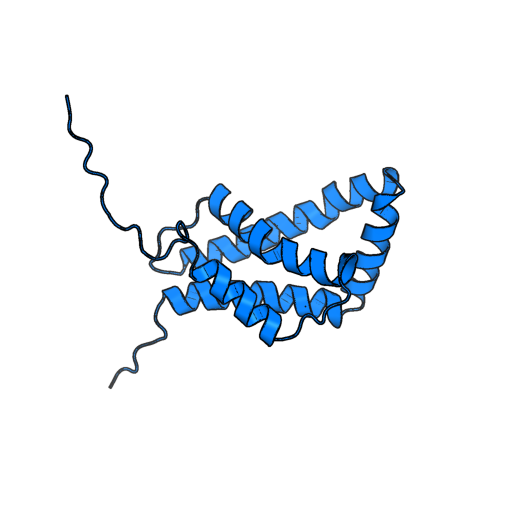9.00 90 LEU A C 1
ATOM 676 O O . LEU A 1 90 ? 1.159 -2.064 4.194 1.00 89.00 90 LEU A O 1
ATOM 680 N N . ASP A 1 91 ? 3.033 -1.822 5.400 1.00 90.25 91 ASP A N 1
ATOM 681 C CA . ASP A 1 91 ? 3.733 -2.940 4.753 1.00 90.25 91 ASP A CA 1
ATOM 682 C C . ASP A 1 91 ? 2.934 -4.249 4.868 1.00 90.25 91 ASP A C 1
ATOM 684 O O . ASP A 1 91 ? 2.771 -4.989 3.892 1.00 90.25 91 ASP A O 1
ATOM 688 N N . LEU A 1 92 ? 2.362 -4.510 6.047 1.00 91.88 92 LEU A N 1
ATOM 689 C CA . LEU A 1 92 ? 1.543 -5.696 6.300 1.00 91.88 92 LEU A CA 1
ATOM 690 C C . LEU A 1 92 ? 0.180 -5.660 5.591 1.00 91.88 92 LEU A C 1
ATOM 692 O O . LEU A 1 92 ? -0.333 -6.711 5.202 1.00 91.88 92 LEU A O 1
ATOM 696 N N . ALA A 1 93 ? -0.416 -4.480 5.424 1.00 89.50 93 ALA A N 1
ATOM 697 C CA . ALA A 1 93 ? -1.702 -4.311 4.751 1.00 89.50 93 ALA A CA 1
ATOM 698 C C . ALA A 1 93 ? -1.569 -4.320 3.223 1.00 89.50 93 ALA A C 1
ATOM 700 O O . ALA A 1 93 ? -2.395 -4.903 2.523 1.00 89.50 93 ALA A O 1
ATOM 701 N N . VAL A 1 94 ? -0.523 -3.690 2.700 1.00 88.00 94 VAL A N 1
ATOM 702 C CA . VAL A 1 94 ? -0.316 -3.466 1.269 1.00 88.00 94 VAL A CA 1
ATOM 703 C C . VAL A 1 94 ? 0.436 -4.636 0.632 1.00 88.00 94 VAL A C 1
ATOM 705 O O . VAL A 1 94 ? 0.104 -5.037 -0.483 1.00 88.00 94 VAL A O 1
ATOM 708 N N . GLY A 1 95 ? 1.376 -5.267 1.342 1.00 89.69 95 GLY A N 1
ATOM 709 C CA . GLY A 1 95 ? 2.144 -6.413 0.840 1.00 89.69 95 GLY A CA 1
ATOM 710 C C . GLY A 1 95 ? 1.277 -7.528 0.234 1.00 89.69 95 GLY A C 1
ATOM 711 O O . GLY A 1 95 ? 1.491 -7.896 -0.923 1.00 89.69 95 GLY A O 1
ATOM 712 N N . PRO A 1 96 ? 0.240 -8.032 0.933 1.00 91.56 96 PRO A N 1
ATOM 713 C CA . PRO A 1 96 ? -0.678 -9.037 0.390 1.00 91.56 96 PRO A CA 1
ATOM 714 C C . PRO A 1 96 ? -1.465 -8.571 -0.842 1.00 91.56 96 PRO A C 1
ATOM 716 O O . PRO A 1 96 ? -1.821 -9.393 -1.690 1.00 91.56 96 PRO A O 1
ATOM 719 N N . VAL A 1 97 ? -1.734 -7.267 -0.943 1.00 87.88 97 VAL A N 1
ATOM 720 C CA . VAL A 1 97 ? -2.467 -6.652 -2.057 1.00 87.88 97 VAL A CA 1
ATOM 721 C C . VAL A 1 97 ? -1.604 -6.587 -3.322 1.00 87.88 97 VAL A C 1
ATOM 723 O O . VAL A 1 97 ? -2.126 -6.748 -4.419 1.00 87.88 97 VAL A O 1
ATOM 726 N N . PHE A 1 98 ? -0.282 -6.458 -3.188 1.00 86.50 98 PHE A N 1
ATOM 727 C CA . PHE A 1 98 ? 0.650 -6.643 -4.305 1.00 86.50 98 PHE A CA 1
ATOM 728 C C . PHE A 1 98 ? 0.921 -8.133 -4.575 1.00 86.50 98 PHE A C 1
ATOM 730 O O . PHE A 1 98 ? 0.927 -8.571 -5.722 1.00 86.50 98 PHE A O 1
ATOM 737 N N . TYR A 1 99 ? 1.085 -8.954 -3.537 1.00 89.75 99 TYR A N 1
ATOM 738 C CA . TYR A 1 99 ? 1.404 -10.376 -3.689 1.00 89.75 99 TYR A CA 1
ATOM 739 C C . TYR A 1 99 ? 0.348 -11.152 -4.486 1.00 89.75 99 TYR A C 1
ATOM 741 O O . TYR A 1 99 ? 0.687 -11.942 -5.365 1.00 89.75 99 TYR A O 1
ATOM 749 N N . ARG A 1 100 ? -0.944 -10.946 -4.198 1.00 91.25 100 ARG A N 1
ATOM 750 C CA . ARG A 1 100 ? -2.013 -11.700 -4.867 1.00 91.25 100 ARG A CA 1
ATOM 751 C C . ARG A 1 100 ? -1.967 -11.598 -6.392 1.00 91.25 100 ARG A C 1
ATOM 753 O O . ARG A 1 100 ? -1.848 -12.649 -7.023 1.00 91.25 100 ARG A O 1
ATOM 760 N N . PRO A 1 101 ? -2.040 -10.397 -6.978 1.00 85.69 101 PRO A N 1
ATOM 761 C CA . PRO A 1 101 ? -2.103 -10.232 -8.421 1.00 85.69 101 PRO A CA 1
ATOM 762 C C . PRO A 1 101 ? -0.769 -10.513 -9.126 1.00 85.69 101 PRO A C 1
ATOM 764 O O . PRO A 1 101 ? -0.799 -11.029 -10.237 1.00 85.69 101 PRO A O 1
ATOM 767 N N . PHE A 1 102 ? 0.384 -10.247 -8.497 1.00 85.44 102 PHE A N 1
ATOM 768 C CA . PHE A 1 102 ? 1.687 -10.537 -9.114 1.00 85.44 102 PHE A CA 1
ATOM 769 C C . PHE A 1 102 ? 2.108 -12.005 -9.017 1.00 85.44 102 PHE A C 1
ATOM 771 O O . PHE A 1 102 ? 2.817 -12.486 -9.897 1.00 85.44 102 PHE A O 1
ATOM 778 N N . THR A 1 103 ? 1.694 -12.715 -7.966 1.00 88.50 103 THR A N 1
ATOM 779 C CA . THR A 1 103 ? 2.251 -14.042 -7.666 1.00 88.50 103 THR A CA 1
ATOM 780 C C . THR A 1 103 ? 1.236 -15.169 -7.801 1.00 88.50 103 THR A C 1
ATOM 782 O O . THR A 1 103 ? 1.569 -16.235 -8.303 1.00 88.50 103 THR A O 1
ATOM 785 N N . THR A 1 104 ? 0.001 -14.974 -7.331 1.00 90.31 104 THR A N 1
ATOM 786 C CA . THR A 1 104 ? -0.965 -16.087 -7.183 1.00 90.31 104 THR A CA 1
ATOM 787 C C . THR A 1 104 ? -2.168 -16.017 -8.112 1.00 90.31 104 THR A C 1
ATOM 789 O O . THR A 1 104 ? -2.886 -17.005 -8.243 1.00 90.31 104 THR A O 1
ATOM 792 N N . GLY A 1 105 ? -2.458 -14.846 -8.682 1.00 86.62 105 GLY A N 1
ATOM 793 C CA . GLY A 1 105 ? -3.671 -14.594 -9.463 1.00 86.62 105 GLY A CA 1
ATOM 794 C C . GLY A 1 105 ? -4.982 -14.711 -8.670 1.00 86.62 105 GLY A C 1
ATOM 795 O O . GLY A 1 105 ? -6.057 -14.710 -9.264 1.00 86.6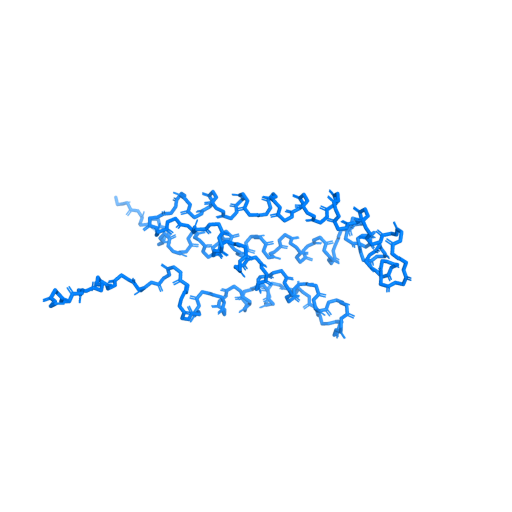2 105 GLY A O 1
ATOM 796 N N . GLN A 1 106 ? -4.932 -14.835 -7.339 1.00 90.56 106 GLN A N 1
ATOM 797 C CA . GLN A 1 106 ? -6.132 -14.998 -6.515 1.00 90.56 106 GLN A CA 1
ATOM 798 C C . GLN A 1 106 ? -6.964 -13.706 -6.466 1.00 90.56 1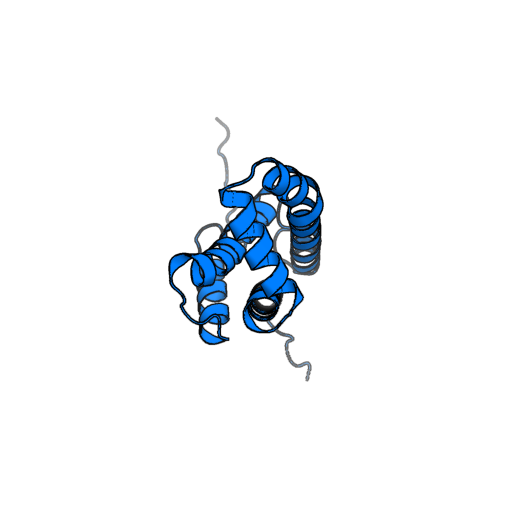06 GLN A C 1
ATOM 800 O O . GLN A 1 106 ? -6.394 -12.613 -6.387 1.00 90.56 106 GLN A O 1
ATOM 805 N N . PRO A 1 107 ? -8.308 -13.802 -6.433 1.00 88.00 107 PRO A N 1
ATOM 806 C CA . PRO A 1 107 ? -9.182 -12.632 -6.447 1.00 88.00 107 PRO A CA 1
ATOM 807 C C . PRO A 1 107 ? -8.973 -11.759 -5.207 1.00 88.00 107 PRO A C 1
ATOM 809 O O . PRO A 1 107 ? -8.760 -12.264 -4.107 1.00 88.00 107 PRO A O 1
ATOM 812 N N . MET A 1 108 ? -9.074 -10.440 -5.355 1.00 89.25 108 MET A N 1
ATOM 813 C CA . MET A 1 108 ? -9.005 -9.486 -4.239 1.00 89.25 108 MET A CA 1
ATOM 814 C C . MET A 1 108 ? -10.398 -8.968 -3.880 1.00 89.25 108 MET A C 1
ATOM 816 O O . MET A 1 108 ? -10.665 -7.776 -3.953 1.00 89.25 108 MET A O 1
ATOM 820 N N . ASP A 1 109 ? -11.311 -9.872 -3.540 1.00 88.38 109 ASP A N 1
ATOM 821 C CA . ASP A 1 109 ? -12.693 -9.535 -3.187 1.00 88.38 109 ASP A CA 1
ATOM 822 C C . ASP A 1 109 ? -12.846 -9.020 -1.739 1.00 88.38 109 ASP A C 1
ATOM 824 O O . ASP A 1 109 ? -11.896 -8.956 -0.956 1.00 88.38 109 ASP A O 1
ATOM 828 N N . LEU A 1 110 ? -14.077 -8.670 -1.352 1.00 88.00 110 LEU A N 1
ATOM 829 C CA . LEU A 1 110 ? -14.389 -8.205 0.004 1.00 88.00 110 LEU A CA 1
ATOM 830 C C . LEU A 1 110 ? -14.030 -9.242 1.084 1.00 88.00 110 LEU A C 1
ATOM 832 O O . LEU A 1 110 ? -13.679 -8.878 2.206 1.00 88.00 110 LEU A O 1
ATOM 836 N N . ARG A 1 111 ? -14.084 -10.543 0.765 1.00 91.31 111 ARG A N 1
ATOM 837 C CA . ARG A 1 111 ? -13.705 -11.602 1.707 1.00 91.31 111 ARG A CA 1
ATOM 838 C C . ARG A 1 111 ? -12.203 -11.571 1.977 1.00 91.31 111 ARG A C 1
ATOM 840 O O . ARG A 1 111 ? -11.801 -11.782 3.120 1.00 91.31 111 ARG A O 1
ATOM 847 N N . PHE A 1 112 ? -11.383 -11.308 0.960 1.00 92.19 112 PHE A N 1
ATOM 848 C CA . PHE A 1 112 ? -9.952 -11.074 1.137 1.00 92.19 112 PHE A CA 1
ATOM 849 C C . PHE A 1 112 ? -9.686 -9.864 2.033 1.00 92.19 112 PHE A C 1
ATOM 851 O O . PHE A 1 112 ? -8.963 -10.015 3.017 1.00 92.19 112 PHE A O 1
ATOM 858 N N . VAL A 1 113 ? -10.312 -8.719 1.741 1.00 91.50 113 VAL A N 1
ATOM 859 C CA . VAL A 1 113 ? -10.147 -7.486 2.529 1.00 91.50 113 VAL A CA 1
ATOM 860 C C . VAL A 1 113 ? -10.463 -7.743 4.005 1.00 91.50 113 VAL A C 1
ATOM 862 O O . VAL A 1 113 ? -9.605 -7.531 4.857 1.00 91.50 113 VAL A O 1
ATOM 865 N N . ARG A 1 114 ? -11.655 -8.280 4.302 1.00 90.69 114 ARG A N 1
ATOM 866 C CA . ARG A 1 114 ? -12.112 -8.537 5.678 1.00 90.69 114 ARG A CA 1
ATOM 867 C C . ARG A 1 114 ? -11.212 -9.510 6.432 1.00 90.69 114 ARG A C 1
ATOM 869 O O . ARG A 1 114 ? -10.972 -9.343 7.622 1.00 90.69 114 ARG A O 1
ATOM 876 N N . ARG A 1 115 ? -10.717 -10.551 5.755 1.00 91.38 115 ARG A N 1
ATOM 877 C CA . ARG A 1 115 ? -9.785 -11.508 6.365 1.00 91.38 115 ARG A CA 1
ATOM 878 C C . ARG A 1 115 ? -8.439 -10.873 6.681 1.00 91.38 115 ARG A C 1
ATOM 880 O O . ARG A 1 115 ? -7.865 -11.185 7.718 1.00 91.38 115 ARG A O 1
ATOM 887 N N . LEU A 1 116 ? -7.928 -10.042 5.775 1.00 91.44 116 LEU A N 1
ATOM 888 C CA . LEU A 1 116 ? -6.655 -9.366 5.972 1.00 91.44 116 LEU A CA 1
ATOM 889 C C . LEU A 1 116 ? -6.748 -8.384 7.140 1.00 91.44 116 LEU A C 1
ATOM 891 O O . LEU A 1 116 ? -5.921 -8.438 8.042 1.00 91.44 116 LEU A O 1
ATOM 895 N N . THR A 1 117 ? -7.780 -7.544 7.174 1.00 89.06 117 THR A N 1
ATOM 896 C CA . THR A 1 117 ? -7.946 -6.553 8.244 1.00 89.06 117 THR A CA 1
ATOM 897 C C . THR A 1 117 ? -8.199 -7.199 9.603 1.00 89.06 117 THR A C 1
ATOM 899 O O . THR A 1 117 ? -7.612 -6.755 10.587 1.00 89.06 117 THR A O 1
ATOM 902 N N . ALA A 1 118 ? -8.975 -8.288 9.666 1.00 87.12 118 ALA A N 1
ATOM 903 C CA . ALA A 1 118 ? -9.140 -9.073 10.891 1.00 87.12 118 ALA A CA 1
ATOM 904 C C . ALA A 1 118 ? -7.805 -9.658 11.386 1.00 87.12 118 ALA A C 1
ATOM 906 O O . ALA A 1 118 ? -7.459 -9.500 12.552 1.00 87.12 118 ALA A O 1
ATOM 907 N N . ALA A 1 119 ? -7.005 -10.249 10.492 1.00 88.25 119 ALA A N 1
ATOM 908 C CA . ALA A 1 119 ? -5.700 -10.804 10.855 1.00 88.25 119 ALA A CA 1
ATOM 909 C C . ALA A 1 119 ? -4.709 -9.738 11.360 1.00 88.25 119 ALA A C 1
ATOM 911 O O . ALA A 1 119 ? -3.869 -10.028 12.209 1.00 88.25 119 ALA A O 1
ATOM 912 N N . LEU A 1 120 ? -4.800 -8.505 10.852 1.00 86.06 120 LEU A N 1
ATOM 913 C CA . LEU A 1 120 ? -3.997 -7.379 11.337 1.00 86.06 120 LEU A CA 1
ATOM 914 C C . LEU A 1 120 ? -4.494 -6.863 12.694 1.00 86.06 120 LEU A C 1
ATOM 916 O O . LEU A 1 120 ? -3.683 -6.489 13.540 1.00 86.06 120 LEU A O 1
ATOM 920 N N . ALA A 1 121 ? -5.807 -6.876 12.929 1.00 79.75 121 ALA A N 1
ATOM 921 C CA . ALA A 1 121 ? -6.396 -6.468 14.201 1.00 79.75 121 ALA A CA 1
ATOM 922 C C . ALA A 1 121 ? -6.071 -7.440 15.351 1.00 79.75 121 ALA A C 1
ATOM 924 O O . ALA A 1 121 ? -5.836 -6.979 16.465 1.00 79.75 121 ALA A O 1
ATOM 925 N N . ASP A 1 122 ? -6.003 -8.744 15.069 1.00 75.19 122 ASP A N 1
ATOM 926 C CA . ASP A 1 122 ? -5.723 -9.802 16.056 1.00 75.19 122 ASP A CA 1
ATOM 927 C C . ASP A 1 122 ? -4.224 -9.989 16.357 1.00 75.19 122 ASP A C 1
ATOM 929 O O . ASP A 1 122 ? -3.834 -10.842 17.158 1.00 75.19 122 ASP A O 1
ATOM 933 N N . ARG A 1 123 ? -3.348 -9.216 15.707 1.00 68.44 123 ARG A N 1
ATOM 934 C CA . ARG A 1 123 ? -1.903 -9.387 15.843 1.00 68.44 123 ARG A CA 1
ATOM 935 C C . ARG A 1 123 ? -1.412 -8.904 17.223 1.00 68.44 123 ARG A C 1
ATOM 937 O O . ARG A 1 123 ? -1.693 -7.764 17.595 1.00 68.44 123 ARG A O 1
ATOM 944 N N . PRO A 1 124 ? -0.608 -9.698 17.959 1.00 48.59 124 PRO A N 1
ATOM 945 C CA . PRO A 1 124 ? 0.050 -9.227 19.177 1.00 48.59 124 PRO A CA 1
ATOM 946 C C . PRO A 1 124 ? 1.001 -8.066 18.840 1.00 48.59 124 PRO A C 1
ATOM 948 O O . PRO A 1 124 ? 1.842 -8.191 17.946 1.00 48.59 124 PRO A O 1
ATOM 951 N N . GLY A 1 125 ? 0.824 -6.929 19.519 1.00 53.47 125 GLY A N 1
ATOM 952 C CA . GLY A 1 125 ? 1.498 -5.659 19.216 1.00 53.47 125 GLY A CA 1
ATOM 953 C C . GLY A 1 125 ? 0.679 -4.670 18.374 1.00 53.47 125 GLY A C 1
ATOM 954 O O . GLY A 1 125 ? 1.133 -3.550 18.157 1.00 53.47 125 GLY A O 1
ATOM 955 N N . SER A 1 126 ? -0.529 -5.030 17.921 1.00 54.00 126 SER A N 1
ATOM 956 C CA . SER A 1 126 ? -1.478 -4.038 17.397 1.00 54.00 126 SER A CA 1
ATOM 957 C C . SER A 1 126 ? -1.951 -3.100 18.522 1.00 54.00 126 SER A C 1
ATOM 959 O O . SER A 1 126 ? -2.036 -3.534 19.670 1.00 54.00 126 SER A O 1
ATOM 961 N N . PRO A 1 127 ? -2.340 -1.837 18.238 1.00 52.03 127 PRO A N 1
ATOM 962 C CA . PRO A 1 127 ? -2.742 -0.851 19.260 1.00 52.03 127 PRO A CA 1
ATOM 963 C C . PRO A 1 127 ? -3.954 -1.243 20.125 1.00 52.03 127 PRO A C 1
ATOM 965 O O . PRO A 1 127 ? -4.370 -0.492 21.007 1.00 52.03 127 PRO A O 1
ATOM 968 N N . ARG A 1 128 ? -4.549 -2.413 19.881 1.00 51.84 128 ARG A N 1
ATOM 969 C CA . ARG A 1 128 ? -5.506 -3.037 20.782 1.00 51.84 128 ARG A CA 1
ATOM 970 C C . ARG A 1 128 ? -4.746 -3.857 21.834 1.00 51.84 128 ARG A C 1
ATOM 972 O O . ARG A 1 128 ? -4.289 -4.955 21.554 1.00 51.84 128 ARG A O 1
ATOM 979 N N . ALA A 1 129 ? -4.760 -3.336 23.061 1.00 42.38 129 ALA A N 1
ATOM 980 C CA . ALA A 1 129 ? -4.768 -4.091 24.322 1.00 42.38 129 ALA A CA 1
ATOM 981 C C . ALA A 1 129 ? -3.484 -4.254 25.160 1.00 42.38 129 ALA A C 1
ATOM 983 O O . ALA A 1 129 ? -3.605 -4.816 26.243 1.00 42.38 129 ALA A O 1
ATOM 984 N N . ASP A 1 130 ? -2.330 -3.676 24.817 1.00 41.22 130 ASP A N 1
ATOM 985 C CA . ASP A 1 130 ? -1.200 -3.603 25.772 1.00 41.22 130 ASP A CA 1
ATOM 986 C C . ASP A 1 130 ? -1.138 -2.255 26.504 1.00 41.22 130 ASP A C 1
ATOM 988 O O . ASP A 1 130 ? -0.137 -1.546 26.543 1.00 41.22 130 ASP A O 1
ATOM 992 N N . ALA A 1 131 ? -2.250 -1.914 27.157 1.00 44.41 131 ALA A N 1
ATOM 993 C CA . ALA A 1 131 ? -2.249 -0.976 28.272 1.00 44.41 131 ALA A CA 1
ATOM 994 C C . ALA A 1 131 ? -1.920 -1.741 29.565 1.00 44.41 131 ALA A C 1
ATOM 996 O O . ALA A 1 131 ? -2.762 -1.891 30.449 1.00 44.41 131 ALA A O 1
ATOM 997 N N . ARG A 1 132 ? -0.693 -2.257 29.684 1.00 43.53 132 ARG A N 1
ATOM 998 C CA . ARG A 1 132 ? -0.122 -2.575 30.998 1.00 43.53 132 ARG A CA 1
ATOM 999 C C . ARG A 1 132 ? 1.053 -1.638 31.245 1.00 43.53 132 ARG A C 1
ATOM 1001 O O . ARG A 1 132 ? 2.006 -1.666 30.468 1.00 43.53 132 ARG A O 1
ATOM 1008 N N . PRO A 1 133 ? 1.016 -0.804 32.298 1.00 44.25 133 PRO A N 1
ATOM 1009 C CA . PRO A 1 133 ? 2.181 -0.022 32.663 1.00 44.25 133 PRO A CA 1
ATOM 1010 C C . PRO A 1 133 ? 3.290 -0.999 33.053 1.00 44.25 133 PRO A C 1
ATOM 1012 O O . PRO A 1 133 ? 3.145 -1.788 33.987 1.00 44.25 133 PRO A O 1
ATOM 1015 N N . VAL A 1 134 ? 4.395 -0.966 32.310 1.00 53.09 134 VAL A N 1
ATOM 1016 C CA . VAL A 1 134 ? 5.626 -1.647 32.701 1.00 53.09 134 VAL A CA 1
ATOM 1017 C C . VAL A 1 134 ? 6.165 -0.904 33.920 1.00 53.09 134 VAL A C 1
ATOM 1019 O O . VAL A 1 134 ? 6.865 0.099 33.797 1.00 53.09 134 VAL A O 1
ATOM 1022 N N . SER A 1 135 ? 5.802 -1.368 35.113 1.00 55.03 135 SER A N 1
ATOM 1023 C CA . SER A 1 135 ? 6.456 -0.960 36.351 1.00 55.03 135 SER A CA 1
ATOM 1024 C C . SER A 1 135 ? 7.902 -1.453 36.303 1.00 55.03 135 SER A C 1
ATOM 1026 O O . SER A 1 135 ? 8.176 -2.625 36.549 1.00 55.03 135 SER A O 1
ATOM 1028 N N . ARG A 1 136 ? 8.839 -0.569 35.949 1.00 48.25 136 ARG A N 1
ATOM 1029 C CA . ARG A 1 136 ? 10.264 -0.804 36.202 1.00 48.25 136 ARG A CA 1
ATOM 1030 C C . ARG A 1 136 ? 10.515 -0.657 37.706 1.00 48.25 136 ARG A C 1
ATOM 1032 O O . ARG A 1 136 ? 10.204 0.410 38.237 1.00 48.25 136 ARG A O 1
ATOM 1039 N N . PRO A 1 137 ? 11.082 -1.658 38.399 1.00 55.56 137 PRO A N 1
ATOM 1040 C CA . PRO A 1 137 ? 11.646 -1.418 39.714 1.00 55.56 137 PRO A CA 1
ATOM 1041 C C . PRO A 1 137 ? 12.964 -0.654 39.546 1.00 55.56 137 PRO A C 1
ATOM 1043 O O . PRO A 1 137 ? 13.798 -1.003 38.710 1.00 55.56 137 PRO A O 1
ATOM 1046 N N . TYR A 1 138 ? 13.120 0.409 40.329 1.00 44.56 138 TYR A N 1
ATOM 1047 C CA . TYR A 1 138 ? 14.418 1.014 40.600 1.00 44.56 138 TYR A CA 1
ATOM 1048 C C . TYR A 1 138 ? 15.233 0.040 41.453 1.00 44.56 138 TYR A C 1
ATOM 1050 O O . TYR A 1 138 ? 14.811 -0.274 42.564 1.00 44.56 138 TYR A O 1
ATOM 1058 N N . HIS A 1 139 ? 16.391 -0.378 40.948 1.00 58.88 139 HIS A N 1
ATOM 1059 C CA . HIS A 1 139 ? 17.550 -0.775 41.742 1.00 58.88 139 HIS A CA 1
ATOM 1060 C C . HIS A 1 139 ? 18.805 -0.253 41.051 1.00 58.88 139 HIS A C 1
ATOM 1062 O O . HIS A 1 139 ? 18.883 -0.398 39.809 1.00 58.88 139 HIS A O 1
#

pLDDT: mean 79.76, std 16.25, range [37.53, 96.69]

Sequence (139 aa):
MKIPGPSQAESAAAALEQHVTHWSHVFTRSSTGHVLFALIGHALQDPATATPLRGRVLARQAQNDRARLTDAFASAPVPALSRHDADQLLDLAVGPVFYRPFTTGQPMDLRFVRRLTAALADRPGSPRADARPVSRPYH